Protein AF-A0A7L4THY5-F1 (afdb_monomer_lite)

Sequence (115 aa):
MIIKCMSTLPGTLHSAHDGTWQVAEHGCQVLAWQADDKPVIWFDAEHADESEAVIRGGIPLCAPWFGHGPNNDQDPQHGLARRTDFEVTVADPFRVVGVAETASIGIRHEVVMTN

Secondary structure (DSSP, 8-state):
-----GGGSSSEEEEETTEEEEE-SBTT-EEEEEETTEE-S-B-GGG---SSS---BSB---BS-STTTTTT--SSTTBSGGGSB-EEEEETTTEEEEEEE-SS-EEEEEEE---

Radius of gyration: 14.42 Å; chains: 1; bounding box: 32×30×41 Å

pLDDT: mean 84.81, std 13.02, range [40.53, 97.88]

Structure (mmCIF, N/CA/C/O backbone):
data_AF-A0A7L4THY5-F1
#
_entry.id   AF-A0A7L4THY5-F1
#
loop_
_atom_site.group_PDB
_atom_site.id
_atom_site.type_symbol
_atom_site.label_atom_id
_atom_site.label_alt_id
_atom_site.label_comp_id
_atom_site.label_asym_id
_atom_site.label_entity_id
_atom_site.label_seq_id
_atom_site.pdbx_PDB_ins_code
_atom_site.Cartn_x
_atom_site.Cartn_y
_atom_site.Cartn_z
_at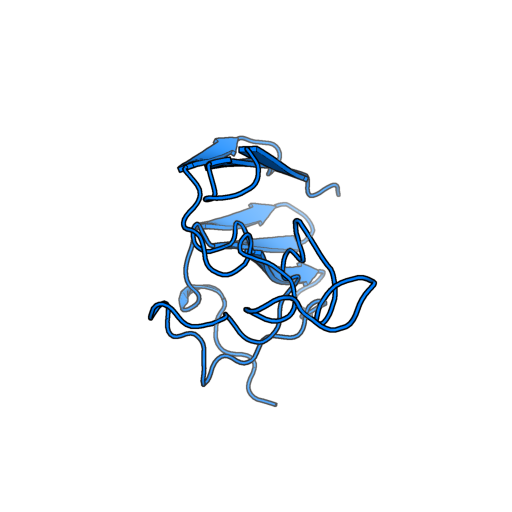om_site.occupancy
_atom_site.B_iso_or_equiv
_atom_site.auth_seq_id
_atom_site.auth_comp_id
_atom_site.auth_asym_id
_atom_site.auth_atom_id
_atom_site.pdbx_PDB_model_num
ATOM 1 N N . MET A 1 1 ? -12.232 -20.114 4.115 1.00 40.53 1 MET A N 1
ATOM 2 C CA . MET A 1 1 ? -11.940 -18.669 4.160 1.00 40.53 1 MET A CA 1
ATOM 3 C C . MET A 1 1 ? -11.629 -18.329 5.604 1.00 40.53 1 MET A C 1
ATOM 5 O O . MET A 1 1 ? -12.547 -18.237 6.406 1.00 40.53 1 MET A O 1
ATOM 9 N N . ILE A 1 2 ? -10.346 -18.314 5.963 1.00 44.50 2 ILE A N 1
ATOM 10 C CA . ILE A 1 2 ? -9.901 -18.051 7.334 1.00 44.50 2 ILE A CA 1
ATOM 11 C C . ILE A 1 2 ? -9.670 -16.544 7.432 1.00 44.50 2 ILE A C 1
ATOM 13 O O . ILE A 1 2 ? -8.746 -16.018 6.824 1.00 44.50 2 ILE A O 1
ATOM 17 N N . ILE A 1 3 ? -10.544 -15.843 8.152 1.00 51.66 3 ILE A N 1
ATOM 18 C CA . ILE A 1 3 ? -10.314 -14.447 8.533 1.00 51.66 3 ILE A CA 1
ATOM 19 C C . ILE A 1 3 ? -9.373 -14.509 9.733 1.00 51.66 3 ILE A C 1
ATOM 21 O O . ILE A 1 3 ? -9.776 -14.930 10.817 1.00 51.66 3 ILE A O 1
ATOM 25 N N . LYS A 1 4 ? -8.095 -14.188 9.534 1.00 56.53 4 LYS A N 1
ATOM 26 C CA . LYS A 1 4 ? -7.149 -14.082 10.650 1.00 56.53 4 LYS A CA 1
ATOM 27 C C . LYS A 1 4 ? -7.439 -12.796 11.419 1.00 56.53 4 LYS A C 1
ATOM 29 O O . LYS A 1 4 ? -7.959 -11.832 10.862 1.00 56.53 4 LYS A O 1
ATOM 34 N N . CYS A 1 5 ? -7.118 -12.800 12.707 1.00 61.53 5 CYS A N 1
ATOM 35 C CA . CYS A 1 5 ? -7.281 -11.633 13.565 1.00 61.53 5 CYS A CA 1
ATOM 36 C C . CYS A 1 5 ? -6.538 -10.428 12.963 1.00 61.53 5 CYS A C 1
ATOM 38 O O . CYS A 1 5 ? -5.349 -10.551 12.659 1.00 61.53 5 CYS A O 1
ATOM 40 N N . MET A 1 6 ? -7.213 -9.280 12.816 1.00 68.31 6 MET A N 1
ATOM 41 C CA . MET A 1 6 ? -6.618 -8.058 12.245 1.00 68.31 6 MET A CA 1
ATOM 42 C C . MET A 1 6 ? -5.325 -7.662 12.974 1.00 68.31 6 MET A C 1
ATOM 44 O O . MET A 1 6 ? -4.358 -7.262 12.347 1.00 68.31 6 MET A O 1
ATOM 48 N N . SER A 1 7 ? -5.219 -7.937 14.279 1.00 65.31 7 SER A N 1
ATOM 49 C CA . SER A 1 7 ? -3.994 -7.699 15.061 1.00 65.31 7 SER A CA 1
ATOM 50 C C . SER A 1 7 ? -2.734 -8.429 14.561 1.00 65.31 7 SER A C 1
ATOM 52 O O . SER A 1 7 ? -1.668 -8.244 15.135 1.00 65.31 7 SER A O 1
ATOM 54 N N . THR A 1 8 ? -2.853 -9.326 13.580 1.00 70.25 8 THR A N 1
ATOM 55 C CA . THR A 1 8 ? -1.742 -10.111 13.019 1.00 70.25 8 THR A CA 1
ATOM 56 C C . THR A 1 8 ? -1.383 -9.732 11.583 1.00 70.25 8 THR A C 1
ATOM 58 O O . THR A 1 8 ? -0.491 -10.356 11.010 1.00 70.25 8 THR A O 1
ATOM 61 N N . LEU A 1 9 ? -2.088 -8.763 10.992 1.00 72.88 9 LEU A N 1
ATOM 62 C CA . LEU A 1 9 ? -1.720 -8.181 9.704 1.00 72.88 9 LEU A CA 1
ATOM 63 C C . LEU A 1 9 ? -0.667 -7.084 9.914 1.00 72.88 9 LEU A C 1
ATOM 65 O O . LEU A 1 9 ? -0.603 -6.516 11.009 1.00 72.88 9 LEU A O 1
ATOM 69 N N . PRO A 1 10 ? 0.138 -6.773 8.889 1.00 77.56 10 PRO A N 1
ATOM 70 C CA . PRO A 1 10 ? 1.109 -5.699 8.987 1.00 77.56 10 PRO A CA 1
ATOM 71 C C . PRO A 1 10 ? 0.477 -4.302 8.987 1.00 77.56 10 PRO A C 1
ATOM 73 O O . PRO A 1 10 ? -0.666 -4.102 8.567 1.00 77.56 10 PRO A O 1
ATOM 76 N N . GLY A 1 11 ? 1.241 -3.327 9.477 1.00 77.94 11 GLY A N 1
ATOM 77 C CA . GLY A 1 11 ? 0.799 -1.944 9.645 1.00 77.94 11 GLY A CA 1
ATOM 78 C C . GLY A 1 11 ? -0.077 -1.693 10.872 1.00 77.94 11 GLY A C 1
ATOM 79 O O . GLY A 1 11 ? -0.371 -2.587 11.670 1.00 77.94 11 GLY A O 1
ATOM 80 N N . THR A 1 12 ? -0.508 -0.443 11.029 1.00 82.06 12 THR A N 1
ATOM 81 C CA . THR A 1 12 ? -1.175 0.012 12.254 1.00 82.06 12 THR A CA 1
ATOM 82 C C . THR A 1 12 ? -2.672 -0.279 12.223 1.00 82.06 12 THR A C 1
ATOM 84 O O . THR A 1 12 ? -3.389 0.133 11.309 1.00 82.06 12 THR A O 1
ATOM 87 N N . LEU A 1 13 ? -3.149 -0.977 13.256 1.00 82.00 13 LEU A N 1
ATOM 88 C CA . LEU A 1 13 ? -4.566 -1.231 13.497 1.00 82.00 13 LEU A CA 1
ATOM 89 C C . LEU A 1 13 ? -5.205 -0.034 14.213 1.00 82.00 13 LEU A C 1
ATOM 91 O O . LEU A 1 13 ? -4.753 0.350 15.291 1.00 82.00 13 LEU A O 1
ATOM 95 N N . HIS A 1 14 ? -6.289 0.503 13.657 1.00 79.31 14 HIS A N 1
ATOM 96 C CA . HIS A 1 14 ? -7.079 1.571 14.273 1.00 79.31 14 HIS A CA 1
ATOM 97 C C . HIS A 1 14 ? -8.544 1.159 14.419 1.00 79.31 14 HIS A C 1
ATOM 99 O O . HIS A 1 14 ? -9.127 0.581 13.503 1.00 79.31 14 HIS A O 1
ATOM 105 N N . SER A 1 15 ? -9.152 1.506 15.555 1.00 78.25 15 SER A N 1
ATOM 106 C CA . SER A 1 15 ? -10.572 1.263 15.843 1.00 78.25 15 SER A CA 1
ATOM 107 C C . SER A 1 15 ? -11.296 2.579 16.119 1.00 78.25 15 SER A C 1
ATOM 109 O O . SER A 1 15 ? -10.825 3.384 16.921 1.00 78.25 15 SER A O 1
ATOM 111 N N . ALA A 1 16 ? -12.453 2.774 15.488 1.00 67.88 16 ALA A N 1
ATOM 112 C CA . ALA A 1 16 ? -13.376 3.886 15.712 1.00 67.88 16 ALA A CA 1
ATOM 113 C C . ALA A 1 16 ? -14.818 3.359 15.856 1.00 67.88 16 ALA A C 1
ATOM 115 O O . ALA A 1 16 ? -15.067 2.176 15.646 1.00 67.88 16 ALA A O 1
ATOM 116 N N . HIS A 1 17 ? -15.747 4.231 16.267 1.00 65.00 17 HIS A N 1
ATOM 117 C CA . HIS A 1 17 ? -17.114 3.922 16.733 1.00 65.00 17 HIS A CA 1
ATOM 118 C C . HIS A 1 17 ? -17.891 2.836 15.959 1.00 65.00 17 HIS A C 1
ATOM 120 O O . HIS A 1 17 ? -18.696 2.134 16.566 1.00 65.00 17 HIS A O 1
ATOM 126 N N . ASP A 1 18 ? -17.678 2.732 14.653 1.00 70.12 18 ASP A N 1
ATOM 127 C CA . ASP A 1 18 ? -18.413 1.903 13.699 1.00 70.12 18 ASP A CA 1
ATOM 128 C C . ASP A 1 18 ? -17.519 0.946 12.891 1.00 70.12 18 ASP A C 1
ATOM 130 O O . ASP A 1 18 ? -18.018 0.189 12.054 1.00 70.12 18 ASP A O 1
ATOM 134 N N . GLY A 1 19 ? -16.206 0.923 13.148 1.00 79.38 19 GLY A N 1
ATOM 135 C CA . GLY A 1 19 ? -15.331 -0.010 12.456 1.00 79.38 19 GLY A CA 1
ATOM 136 C C . GLY A 1 19 ? -13.869 -0.045 12.880 1.00 79.38 19 GLY A C 1
ATOM 137 O O . GLY A 1 19 ? -13.339 0.843 13.552 1.00 79.38 19 GLY A O 1
ATOM 138 N N . THR A 1 20 ? -13.201 -1.105 12.436 1.00 87.38 20 THR A N 1
ATOM 139 C CA . THR A 1 20 ? -11.763 -1.322 12.599 1.00 87.38 20 THR A CA 1
ATOM 140 C C . THR A 1 20 ? -11.104 -1.360 11.228 1.00 87.38 20 THR A C 1
ATOM 142 O O . THR A 1 20 ? -11.625 -1.968 10.291 1.00 87.38 20 THR A O 1
ATOM 145 N N . TRP A 1 21 ? -9.943 -0.725 11.114 1.00 88.81 21 TRP A N 1
ATOM 146 C CA . TRP A 1 21 ? -9.235 -0.496 9.860 1.00 88.81 21 TRP A CA 1
ATOM 147 C C . TRP A 1 21 ? -7.750 -0.780 10.029 1.00 88.81 21 TRP A C 1
ATOM 149 O O . TRP A 1 21 ? -7.191 -0.570 11.106 1.00 88.81 21 TRP A O 1
ATOM 159 N N . GLN A 1 22 ? -7.098 -1.216 8.955 1.00 89.56 22 GLN A N 1
ATOM 160 C CA . GLN A 1 22 ? -5.654 -1.420 8.960 1.00 89.56 22 GLN A CA 1
ATOM 161 C C . GLN A 1 22 ? -5.038 -1.120 7.602 1.00 89.56 22 GLN A C 1
ATOM 163 O O . GLN A 1 22 ? -5.570 -1.527 6.564 1.00 89.56 22 GLN A O 1
ATOM 168 N N . VAL A 1 23 ? -3.910 -0.414 7.628 1.00 91.62 23 VAL A N 1
ATOM 169 C CA . VAL A 1 23 ? -3.143 -0.013 6.445 1.00 91.62 23 VAL A CA 1
ATOM 170 C C . VAL A 1 23 ? -1.676 -0.355 6.684 1.00 91.62 23 VAL A C 1
ATOM 172 O O . VAL A 1 23 ? -1.129 0.023 7.719 1.00 91.62 23 VAL A O 1
ATOM 175 N N . ALA A 1 24 ? -1.055 -1.061 5.740 1.00 90.94 24 ALA A N 1
ATOM 176 C CA . ALA A 1 24 ? 0.373 -1.366 5.764 1.00 90.94 24 ALA A CA 1
ATOM 177 C C . ALA A 1 24 ? 1.209 -0.201 5.231 1.00 90.94 24 ALA A C 1
ATOM 179 O O . ALA A 1 24 ? 0.783 0.499 4.315 1.00 90.94 24 ALA A O 1
ATOM 180 N N . GLU A 1 25 ? 2.420 -0.042 5.763 1.00 92.19 25 GLU A N 1
ATOM 181 C CA . GLU A 1 25 ? 3.450 0.843 5.198 1.00 92.19 25 GLU A CA 1
ATOM 182 C C . GLU A 1 25 ? 3.838 0.380 3.789 1.00 92.19 25 GLU A C 1
ATOM 184 O O . GLU A 1 25 ? 3.896 1.182 2.853 1.00 92.19 25 GLU A O 1
ATOM 189 N N . HIS A 1 26 ? 3.991 -0.935 3.612 1.00 91.94 26 HIS A N 1
ATOM 190 C CA . HIS A 1 26 ? 4.225 -1.540 2.311 1.00 91.94 26 HIS A CA 1
ATOM 191 C C . HIS A 1 26 ? 3.035 -1.314 1.370 1.00 91.94 26 HIS A C 1
ATOM 193 O O . HIS A 1 26 ? 1.892 -1.701 1.639 1.00 91.94 26 HIS A O 1
ATOM 199 N N . GLY A 1 27 ? 3.300 -0.639 0.256 1.00 92.88 27 GLY A N 1
ATOM 200 C CA . GLY A 1 27 ? 2.311 -0.258 -0.742 1.00 92.88 27 GLY A CA 1
ATOM 201 C C . GLY A 1 27 ? 1.280 0.771 -0.277 1.00 92.88 27 GLY A C 1
ATOM 202 O O . GLY A 1 27 ? 0.348 1.043 -1.036 1.00 92.88 27 GLY A O 1
ATOM 203 N N . CYS A 1 28 ? 1.399 1.306 0.948 1.00 94.50 28 CYS A N 1
ATOM 20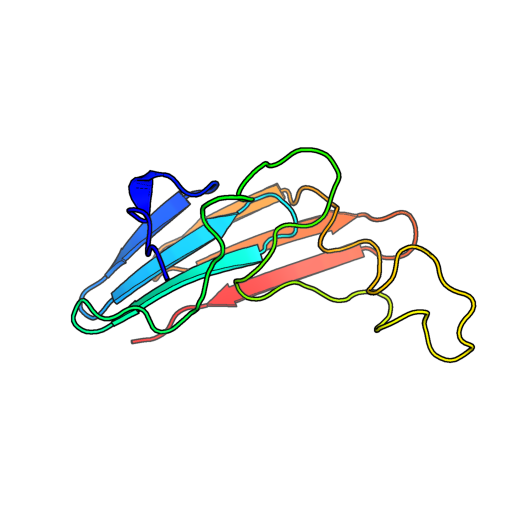4 C CA . CYS A 1 28 ? 0.337 2.056 1.623 1.00 94.50 28 CYS A CA 1
ATOM 205 C C . CYS A 1 28 ? -1.028 1.335 1.511 1.00 94.50 28 CYS A C 1
ATOM 207 O O . CYS A 1 28 ? -2.061 1.962 1.241 1.00 94.50 28 CYS A O 1
ATOM 209 N N . GLN A 1 29 ? -1.019 -0.001 1.613 1.00 93.12 29 GLN A N 1
ATOM 210 C CA . GLN A 1 29 ? -2.132 -0.857 1.206 1.00 93.12 29 GLN A CA 1
ATOM 211 C C . GLN A 1 29 ? -3.158 -1.003 2.332 1.00 93.12 29 GLN A C 1
ATOM 213 O O . GLN A 1 29 ? -2.821 -1.423 3.438 1.00 93.12 29 GLN A O 1
ATOM 218 N N . VAL A 1 30 ? -4.434 -0.720 2.048 1.00 92.69 30 VAL A N 1
ATOM 219 C CA . VAL A 1 30 ? -5.527 -1.023 2.988 1.00 92.69 30 VAL A CA 1
ATOM 220 C C . VAL A 1 30 ? -5.687 -2.536 3.051 1.00 92.69 30 VAL A C 1
ATOM 222 O O . VAL A 1 30 ? -6.002 -3.162 2.039 1.00 92.69 30 VAL A O 1
ATOM 225 N N . LEU A 1 31 ? -5.467 -3.130 4.218 1.00 89.69 31 LEU A N 1
ATOM 226 C CA . LEU A 1 31 ? -5.492 -4.583 4.383 1.00 89.69 31 LEU A CA 1
ATOM 227 C C . LEU A 1 31 ? -6.836 -5.085 4.875 1.00 89.69 31 LEU A C 1
ATOM 229 O O . LEU A 1 31 ? -7.282 -6.157 4.472 1.00 89.69 31 LEU A O 1
ATOM 233 N N . ALA A 1 32 ? -7.480 -4.314 5.745 1.00 88.12 32 ALA A N 1
ATOM 234 C CA . ALA A 1 32 ? -8.696 -4.750 6.391 1.00 88.12 32 ALA A CA 1
ATOM 235 C C . ALA A 1 32 ? -9.608 -3.572 6.735 1.00 88.12 32 ALA A C 1
ATOM 237 O O . ALA A 1 32 ? -9.161 -2.479 7.087 1.00 88.12 32 ALA A O 1
ATOM 238 N N . TRP A 1 33 ? -10.903 -3.853 6.643 1.00 88.94 33 TRP A N 1
ATOM 239 C CA . TRP A 1 33 ? -11.986 -3.039 7.164 1.00 88.94 33 TRP A CA 1
ATOM 240 C C . TRP A 1 33 ? -13.042 -3.981 7.730 1.00 88.94 33 TRP A C 1
ATOM 242 O O . TRP A 1 33 ? -13.486 -4.906 7.040 1.00 88.94 33 TRP A O 1
ATOM 252 N N . GLN A 1 34 ? -13.427 -3.737 8.973 1.00 86.94 34 GLN A N 1
ATOM 253 C CA . GLN A 1 34 ? -14.517 -4.403 9.662 1.00 86.94 34 GLN A CA 1
ATOM 254 C C . GLN A 1 34 ? -15.545 -3.354 10.090 1.00 86.94 34 GLN A C 1
ATOM 256 O O . GLN A 1 34 ? -15.162 -2.357 10.693 1.00 86.94 34 GLN A O 1
ATOM 261 N N . ALA A 1 35 ? -16.822 -3.586 9.788 1.00 85.81 35 ALA A N 1
ATOM 262 C CA . ALA A 1 35 ? -17.950 -2.764 10.231 1.00 85.81 35 ALA A CA 1
ATOM 263 C C . ALA A 1 35 ? -18.974 -3.666 10.925 1.00 85.81 35 ALA A C 1
ATOM 265 O O . ALA A 1 35 ? -19.257 -4.756 10.421 1.00 85.81 35 ALA A O 1
ATOM 266 N N . ASP A 1 36 ? -19.499 -3.252 12.080 1.00 85.75 36 ASP A N 1
ATOM 267 C CA . ASP A 1 36 ? -20.396 -4.072 12.918 1.00 85.75 36 ASP A CA 1
ATOM 268 C C . ASP A 1 36 ? -19.874 -5.505 13.134 1.00 85.75 36 ASP A C 1
ATOM 270 O O . ASP A 1 36 ? -20.575 -6.500 12.916 1.00 85.75 36 ASP A O 1
ATOM 274 N N . ASP A 1 37 ? -18.589 -5.608 13.471 1.00 79.38 37 ASP A N 1
ATOM 275 C CA . ASP A 1 37 ? -17.849 -6.858 13.630 1.00 79.38 37 ASP A CA 1
ATOM 276 C C . ASP A 1 37 ? -17.822 -7.785 12.393 1.00 79.38 37 ASP A C 1
ATOM 278 O O . ASP A 1 37 ? -17.392 -8.937 12.491 1.00 79.38 37 ASP A O 1
ATOM 282 N N . LYS A 1 38 ? -18.196 -7.303 11.203 1.00 83.94 38 LYS A N 1
ATOM 283 C CA . LYS A 1 38 ? -18.169 -8.080 9.956 1.00 83.94 38 LYS A CA 1
ATOM 284 C C . LYS A 1 38 ? -17.070 -7.590 9.017 1.00 83.94 38 LYS A C 1
ATOM 286 O O . LYS A 1 38 ? -16.986 -6.389 8.759 1.00 83.94 38 LYS A O 1
ATOM 291 N N . PRO A 1 39 ? -16.238 -8.493 8.469 1.00 86.06 39 PRO A N 1
ATOM 292 C CA . PRO A 1 39 ? -15.214 -8.102 7.512 1.00 86.06 39 PRO A CA 1
ATOM 293 C C . PRO A 1 39 ? -15.872 -7.634 6.214 1.00 86.06 39 PRO A C 1
ATOM 295 O O . PRO A 1 39 ? -16.670 -8.358 5.615 1.00 86.06 39 PRO A O 1
ATOM 298 N N . VAL A 1 40 ? -15.515 -6.431 5.775 1.00 89.06 40 VAL A N 1
ATOM 299 C CA . VAL A 1 40 ? -15.962 -5.871 4.495 1.00 89.06 40 VAL A CA 1
ATOM 300 C C . VAL A 1 40 ? -14.928 -6.129 3.406 1.00 89.06 40 VAL A C 1
ATOM 302 O O . VAL A 1 40 ? -15.271 -6.488 2.281 1.00 89.06 40 VAL A O 1
ATOM 305 N N . ILE A 1 41 ? -13.649 -5.987 3.749 1.00 87.31 41 ILE A N 1
ATOM 306 C CA . ILE A 1 41 ? -12.536 -6.248 2.839 1.00 87.31 41 ILE A CA 1
ATOM 307 C C . ILE A 1 41 ? -12.031 -7.672 3.061 1.00 87.31 41 ILE A C 1
ATOM 309 O O . ILE A 1 41 ? -11.767 -8.088 4.190 1.00 87.31 41 ILE A O 1
ATOM 313 N N . TRP A 1 42 ? -11.885 -8.421 1.966 1.00 81.00 42 TRP A N 1
ATOM 314 C CA . TRP A 1 42 ? -11.243 -9.729 1.994 1.00 81.00 42 TRP A CA 1
ATOM 315 C C . TRP A 1 42 ? -9.719 -9.593 1.997 1.00 81.00 42 TRP A C 1
ATOM 317 O O . TRP A 1 42 ? -9.151 -8.796 1.247 1.00 81.00 42 TRP A O 1
ATOM 327 N N . PHE A 1 43 ? -9.065 -10.438 2.786 1.00 74.56 43 PHE A N 1
ATOM 328 C CA . PHE A 1 43 ? -7.617 -10.528 2.862 1.00 74.56 43 PHE A CA 1
ATOM 329 C C . PHE A 1 43 ? -7.168 -11.988 2.953 1.00 74.56 43 PHE A C 1
ATOM 331 O O . PHE A 1 43 ? -7.804 -12.785 3.652 1.00 74.56 43 PHE A O 1
ATOM 338 N N . ASP A 1 44 ? -6.070 -12.330 2.274 1.00 72.06 44 ASP A N 1
ATOM 339 C CA . ASP A 1 44 ? -5.446 -13.645 2.397 1.00 72.06 44 ASP A CA 1
ATOM 340 C C . ASP A 1 44 ? -4.393 -13.644 3.501 1.00 72.06 44 ASP A C 1
ATOM 342 O O . ASP A 1 44 ? -3.221 -13.326 3.299 1.00 72.06 44 ASP A O 1
ATOM 346 N N . ALA A 1 45 ? -4.818 -14.022 4.698 1.00 66.56 45 ALA A N 1
ATOM 347 C CA . ALA A 1 45 ? -3.948 -13.995 5.857 1.00 66.56 45 ALA A CA 1
ATOM 348 C C . ALA A 1 45 ? -2.866 -15.086 5.883 1.00 66.56 45 ALA A C 1
ATOM 350 O O . ALA A 1 45 ? -1.983 -15.038 6.745 1.00 66.56 45 ALA A O 1
ATOM 351 N N . GLU A 1 46 ? -2.936 -16.066 4.977 1.00 68.00 46 GLU A N 1
ATOM 352 C CA . GLU A 1 46 ? -1.908 -17.099 4.820 1.00 68.00 46 GLU A CA 1
ATOM 353 C C . GLU A 1 46 ? -0.697 -16.581 4.030 1.00 68.00 46 GLU A C 1
ATOM 355 O O . GLU A 1 46 ? 0.400 -17.105 4.194 1.00 68.00 46 GLU A O 1
ATOM 360 N N . HIS A 1 47 ? -0.870 -15.505 3.254 1.00 66.06 47 HIS A N 1
ATOM 361 C CA . HIS A 1 47 ? 0.169 -14.895 2.416 1.00 66.06 47 HIS A CA 1
ATOM 362 C C . HIS A 1 47 ? 0.414 -13.424 2.779 1.00 66.06 47 HIS A C 1
ATOM 364 O O . HIS A 1 47 ? 0.687 -12.596 1.912 1.00 66.06 47 HIS A O 1
ATOM 370 N N . ALA A 1 48 ? 0.309 -13.100 4.069 1.00 62.56 48 ALA A N 1
ATOM 371 C CA . ALA A 1 48 ? 0.519 -11.754 4.600 1.00 62.56 48 ALA A CA 1
ATOM 372 C C . ALA A 1 48 ? 1.999 -11.310 4.627 1.00 62.56 48 ALA A C 1
ATOM 374 O O . ALA A 1 48 ? 2.286 -10.257 5.188 1.00 62.56 48 ALA A O 1
ATOM 375 N N . ASP A 1 49 ? 2.923 -12.117 4.091 1.00 61.91 49 ASP A N 1
ATOM 376 C CA . ASP A 1 49 ? 4.361 -11.852 4.155 1.00 61.91 49 ASP A CA 1
ATOM 377 C C . ASP A 1 49 ? 4.733 -10.553 3.430 1.00 61.91 49 ASP A C 1
ATOM 379 O O . ASP A 1 49 ? 4.442 -10.369 2.248 1.00 61.91 49 ASP A O 1
ATOM 383 N N . GLU A 1 50 ? 5.452 -9.695 4.153 1.00 59.12 50 GLU A N 1
ATOM 384 C CA . GLU A 1 50 ? 5.993 -8.401 3.715 1.00 59.12 50 GLU A CA 1
ATOM 385 C C . GLU A 1 50 ? 7.268 -8.526 2.861 1.00 59.12 50 GLU A C 1
ATOM 387 O O . GLU A 1 50 ? 7.919 -7.527 2.565 1.00 59.12 50 GLU A O 1
ATOM 392 N N . SER A 1 51 ? 7.681 -9.741 2.476 1.00 51.94 51 SER A N 1
ATOM 393 C CA . SER A 1 51 ? 8.821 -9.888 1.556 1.00 51.94 51 SER A CA 1
ATOM 394 C C . SER A 1 51 ? 8.519 -9.132 0.257 1.00 51.94 51 SER A C 1
ATOM 396 O O . SER A 1 51 ? 7.348 -9.088 -0.107 1.00 51.94 51 SER A O 1
ATOM 398 N N . GLU A 1 52 ? 9.539 -8.614 -0.449 1.00 57.12 52 GLU A N 1
ATOM 399 C CA . GLU A 1 52 ? 9.505 -7.705 -1.633 1.00 57.12 52 GLU A CA 1
ATOM 400 C C . GLU A 1 52 ? 8.515 -8.027 -2.793 1.00 57.12 52 GLU A C 1
ATOM 402 O O . GLU A 1 52 ? 8.478 -7.373 -3.840 1.00 57.12 52 GLU A O 1
ATOM 407 N N . ALA A 1 53 ? 7.731 -9.086 -2.651 1.00 74.12 53 ALA A N 1
ATOM 408 C CA . ALA A 1 53 ? 6.533 -9.409 -3.391 1.00 74.12 53 ALA A CA 1
ATOM 409 C C . ALA A 1 53 ? 5.340 -8.474 -3.080 1.00 74.12 53 ALA A C 1
ATOM 411 O O . ALA A 1 53 ? 5.454 -7.378 -2.554 1.00 74.12 53 ALA A O 1
ATOM 412 N N . VAL A 1 54 ? 4.161 -8.891 -3.538 1.00 83.25 54 VAL A N 1
ATOM 413 C CA . VAL A 1 54 ? 2.915 -8.124 -3.487 1.00 83.25 54 VAL A CA 1
ATOM 414 C C . VAL A 1 54 ? 2.019 -8.705 -2.402 1.00 83.25 54 VAL A C 1
ATOM 416 O O . VAL A 1 54 ? 1.736 -9.905 -2.441 1.00 83.25 54 VAL A O 1
ATOM 419 N N . ILE A 1 55 ? 1.479 -7.854 -1.529 1.00 86.25 55 ILE A N 1
ATOM 420 C CA . ILE A 1 55 ? 0.462 -8.253 -0.551 1.00 86.25 55 ILE A CA 1
ATOM 421 C C . ILE A 1 55 ? -0.832 -8.672 -1.273 1.00 86.25 55 ILE A C 1
ATOM 423 O O . ILE A 1 55 ? -1.388 -7.922 -2.084 1.00 86.25 55 ILE A O 1
ATOM 427 N N . ARG A 1 56 ? -1.343 -9.876 -0.975 1.00 84.75 56 ARG A N 1
ATOM 428 C CA . ARG A 1 56 ? -2.553 -10.433 -1.607 1.00 84.75 56 ARG A CA 1
ATOM 429 C C . ARG A 1 56 ? -3.819 -10.157 -0.792 1.00 84.75 56 ARG A C 1
ATOM 431 O O . ARG A 1 56 ? -3.923 -10.526 0.371 1.00 84.75 56 ARG A O 1
ATOM 438 N N . GLY A 1 57 ? -4.822 -9.577 -1.451 1.00 85.81 57 GLY A N 1
ATOM 439 C CA . GLY A 1 57 ? -6.059 -9.114 -0.813 1.00 85.81 57 GLY A CA 1
ATOM 440 C C . GLY A 1 57 ? -5.992 -7.627 -0.475 1.00 85.81 57 GLY A C 1
ATOM 441 O O . GLY A 1 57 ? -5.082 -6.934 -0.925 1.00 85.81 57 GLY A O 1
ATOM 442 N N . GLY A 1 58 ? -6.956 -7.113 0.282 1.00 90.69 58 GLY A N 1
ATOM 443 C CA . GLY A 1 58 ? -6.997 -5.683 0.579 1.00 90.69 58 GLY A CA 1
ATOM 444 C C . GLY A 1 58 ? -7.293 -4.812 -0.651 1.00 90.69 58 GLY A C 1
ATOM 445 O O . GLY A 1 58 ? -7.956 -5.245 -1.597 1.00 90.69 58 GLY A O 1
ATOM 446 N N . ILE A 1 59 ? -6.783 -3.578 -0.639 1.00 94.00 59 ILE A N 1
ATOM 447 C CA . ILE A 1 59 ? -6.921 -2.589 -1.719 1.00 94.00 59 ILE A CA 1
ATOM 448 C C . ILE A 1 59 ? -5.523 -2.176 -2.220 1.00 94.00 59 ILE A C 1
ATOM 450 O O . ILE A 1 59 ? -4.955 -1.208 -1.710 1.00 94.00 59 ILE A O 1
ATOM 454 N N . PRO A 1 60 ? -4.934 -2.902 -3.189 1.00 93.88 60 PRO A N 1
ATOM 455 C CA . PRO A 1 60 ? -3.592 -2.616 -3.698 1.00 93.88 60 PRO A CA 1
ATOM 456 C C . PRO A 1 60 ? -3.545 -1.374 -4.600 1.00 93.88 60 PRO A C 1
ATOM 458 O O . PRO A 1 60 ? -4.397 -1.197 -5.476 1.00 93.88 60 PRO A O 1
ATOM 461 N N . LEU A 1 61 ? -2.485 -0.564 -4.475 1.00 94.88 61 LEU A N 1
ATOM 462 C CA . LEU A 1 61 ? -2.230 0.561 -5.382 1.00 94.88 61 LEU A CA 1
ATOM 463 C C . LEU A 1 61 ? -1.589 0.108 -6.697 1.00 94.88 61 LEU A C 1
ATOM 465 O O . LEU A 1 61 ? -0.471 -0.405 -6.725 1.00 94.88 61 LEU A O 1
ATOM 469 N N . CYS A 1 62 ? -2.278 0.368 -7.808 1.00 95.88 62 CYS A N 1
ATOM 470 C CA . CYS A 1 62 ? -1.767 0.125 -9.156 1.00 95.88 62 CYS A CA 1
ATOM 471 C C . CYS A 1 62 ? -1.266 1.437 -9.778 1.00 95.88 62 CYS A C 1
ATOM 473 O O . CYS A 1 62 ? -2.064 2.193 -10.331 1.00 95.88 62 CYS A O 1
ATOM 475 N N . ALA A 1 63 ? 0.032 1.724 -9.674 1.00 95.81 63 ALA A N 1
ATOM 476 C CA . ALA A 1 63 ? 0.630 2.947 -10.213 1.00 95.81 63 ALA A CA 1
ATOM 477 C C . ALA A 1 63 ? 2.139 2.765 -10.484 1.00 95.81 63 ALA A C 1
ATOM 479 O O . ALA A 1 63 ? 2.800 2.052 -9.723 1.00 95.81 63 ALA A O 1
ATOM 480 N N . PRO A 1 64 ? 2.714 3.382 -11.540 1.00 95.69 64 PRO A N 1
ATOM 481 C CA . PRO A 1 64 ? 2.074 4.314 -12.482 1.00 95.69 64 PRO A CA 1
ATOM 482 C C . PRO A 1 64 ? 1.145 3.669 -13.516 1.00 95.69 64 PRO A C 1
ATOM 484 O O . PRO A 1 64 ? 0.488 4.383 -14.269 1.00 95.69 64 PRO A O 1
ATOM 487 N N . TRP A 1 65 ? 1.105 2.341 -13.598 1.00 96.62 65 TRP A N 1
ATOM 488 C CA . TRP A 1 65 ? 0.350 1.642 -14.631 1.00 96.62 65 TRP A CA 1
ATOM 489 C C . TRP A 1 65 ? -0.504 0.509 -14.064 1.00 96.62 65 TRP A C 1
ATOM 491 O O . TRP A 1 65 ? -0.239 -0.042 -12.996 1.00 96.62 65 TRP A O 1
ATOM 501 N N . PHE A 1 66 ? -1.536 0.141 -14.819 1.00 97.19 66 PHE A N 1
ATOM 502 C CA . PHE A 1 66 ? -2.377 -1.024 -14.562 1.00 97.19 66 PHE A CA 1
ATOM 503 C C . PHE A 1 66 ? -1.972 -2.183 -15.480 1.00 97.19 66 PHE A C 1
ATOM 505 O O . PHE A 1 66 ? -1.606 -1.954 -16.633 1.00 97.19 66 PHE A O 1
ATOM 512 N N . GLY A 1 67 ? -2.046 -3.431 -15.000 1.00 96.44 67 GLY A N 1
ATOM 513 C CA . GLY A 1 67 ? -1.643 -4.595 -15.795 1.00 96.44 67 GLY A CA 1
ATOM 514 C C . GLY A 1 67 ? -0.182 -4.479 -16.240 1.00 96.44 67 GLY A C 1
ATOM 515 O O . GLY A 1 67 ? 0.656 -4.032 -15.464 1.00 96.44 67 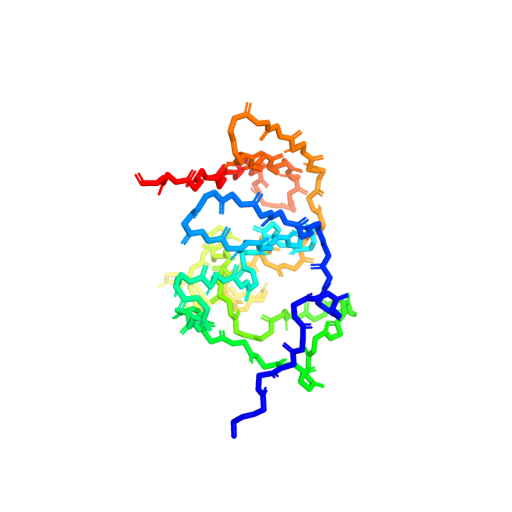GLY A O 1
ATOM 516 N N . HIS A 1 68 ? 0.113 -4.815 -17.492 1.00 97.31 68 HIS A N 1
ATOM 517 C CA . HIS A 1 68 ? 1.425 -4.586 -18.116 1.00 97.31 68 HIS A CA 1
ATOM 518 C C . HIS A 1 68 ? 1.522 -3.212 -18.805 1.00 97.31 68 HIS A C 1
ATOM 520 O O . HIS A 1 68 ? 2.274 -3.029 -19.758 1.00 97.31 68 HIS A O 1
ATOM 526 N N . GLY A 1 69 ? 0.734 -2.233 -18.356 1.00 97.31 69 GLY A N 1
ATOM 527 C CA . GLY A 1 69 ? 0.662 -0.914 -18.974 1.00 97.31 69 GLY A CA 1
ATOM 528 C C . GLY A 1 69 ? -0.081 -0.898 -20.315 1.00 97.31 69 GLY A C 1
ATOM 529 O O . GLY A 1 69 ? -0.539 -1.936 -20.799 1.00 97.31 69 GLY A O 1
ATOM 530 N N . PRO A 1 70 ? -0.241 0.292 -20.919 1.00 96.12 70 PRO A N 1
ATOM 531 C CA . PRO A 1 70 ? -1.080 0.491 -22.105 1.00 96.12 70 PRO A CA 1
ATOM 532 C C . PRO A 1 70 ? -0.579 -0.256 -23.348 1.00 96.12 70 PRO A C 1
ATOM 534 O O . PRO A 1 70 ? -1.383 -0.606 -24.207 1.00 96.12 70 PRO A O 1
ATOM 537 N N . ASN A 1 71 ? 0.727 -0.529 -23.422 1.00 97.50 71 ASN A N 1
ATOM 538 C CA . ASN A 1 71 ? 1.357 -1.239 -24.536 1.00 97.50 71 ASN A CA 1
ATOM 539 C C . ASN A 1 71 ? 1.663 -2.711 -24.214 1.00 97.50 71 ASN A C 1
ATOM 541 O O . ASN A 1 71 ? 2.255 -3.400 -25.041 1.00 97.50 71 ASN A O 1
ATOM 545 N N . ASN A 1 72 ? 1.261 -3.200 -23.034 1.00 97.50 72 ASN A N 1
ATOM 546 C CA . ASN A 1 72 ? 1.554 -4.554 -22.560 1.00 97.50 72 ASN A CA 1
ATOM 547 C C . ASN A 1 72 ? 3.067 -4.878 -22.505 1.00 97.50 72 ASN A C 1
ATOM 549 O O . ASN A 1 72 ? 3.484 -5.991 -22.819 1.00 97.50 72 ASN A O 1
ATOM 553 N N . ASP A 1 73 ? 3.881 -3.893 -22.125 1.00 96.88 73 ASP A N 1
ATOM 554 C CA . ASP A 1 73 ? 5.348 -3.948 -22.096 1.00 96.88 73 ASP A CA 1
ATOM 555 C C . ASP A 1 73 ? 5.958 -3.570 -20.735 1.00 96.88 73 ASP A C 1
ATOM 557 O O . ASP A 1 73 ? 7.178 -3.588 -20.583 1.00 96.88 73 ASP A O 1
ATOM 561 N N . GLN A 1 74 ? 5.129 -3.246 -19.739 1.00 96.25 74 GLN A N 1
ATOM 562 C CA . GLN A 1 74 ? 5.589 -2.865 -18.409 1.00 96.25 74 GLN A CA 1
ATOM 563 C C . GLN A 1 74 ? 5.714 -4.071 -17.479 1.00 96.25 74 GLN A C 1
ATOM 565 O O . GLN A 1 74 ? 4.817 -4.920 -17.383 1.00 96.25 74 GLN A O 1
ATOM 570 N N . ASP A 1 75 ? 6.806 -4.078 -16.725 1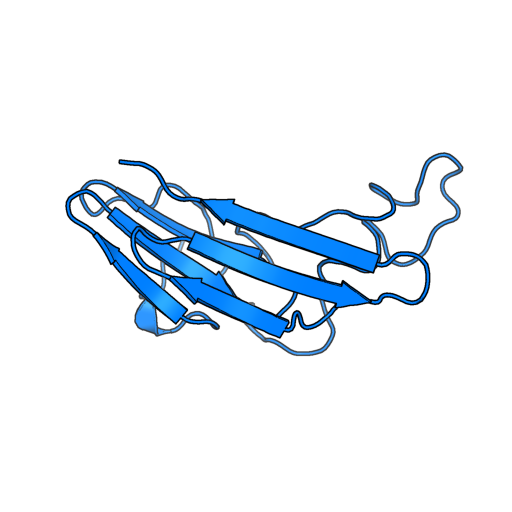.00 92.69 75 ASP A N 1
ATOM 571 C CA . ASP A 1 75 ? 7.085 -5.015 -15.646 1.00 92.69 75 ASP A CA 1
ATOM 572 C C . ASP A 1 75 ? 7.623 -4.219 -14.444 1.00 92.69 75 ASP A C 1
ATOM 574 O O . ASP A 1 75 ? 8.469 -3.341 -14.634 1.00 92.69 75 ASP A O 1
ATOM 578 N N . PRO A 1 76 ? 7.131 -4.446 -13.212 1.00 92.69 76 PRO A N 1
ATOM 579 C CA . PRO A 1 76 ? 6.125 -5.428 -12.796 1.00 92.69 76 PRO A CA 1
ATOM 580 C C . PRO A 1 76 ? 4.693 -5.122 -13.252 1.00 92.69 76 PRO A C 1
ATOM 582 O O . PRO A 1 76 ? 4.322 -3.975 -13.493 1.00 92.69 76 PRO A O 1
ATOM 585 N N . GLN A 1 77 ? 3.833 -6.146 -13.286 1.00 94.69 77 GLN A N 1
ATOM 586 C CA . GLN A 1 77 ? 2.392 -5.940 -13.458 1.00 94.69 77 GLN A CA 1
ATOM 587 C C . GLN A 1 77 ? 1.838 -5.042 -12.331 1.00 94.69 77 GLN A C 1
ATOM 589 O O . GLN A 1 77 ? 2.105 -5.291 -11.151 1.00 94.69 77 GLN A O 1
ATOM 594 N N . HIS A 1 78 ? 0.999 -4.068 -12.692 1.00 96.19 78 HIS A N 1
ATOM 595 C CA . HIS A 1 78 ? 0.363 -3.080 -11.810 1.00 96.19 78 HIS A CA 1
ATOM 596 C C . HIS A 1 78 ? 1.310 -2.054 -11.172 1.00 96.19 78 HIS A C 1
ATOM 598 O O . HIS A 1 78 ? 0.978 -1.460 -10.145 1.00 96.19 78 HIS A O 1
ATOM 604 N N . GLY A 1 79 ? 2.468 -1.812 -11.778 1.00 94.88 79 GLY A N 1
ATOM 605 C CA . GLY A 1 79 ? 3.346 -0.746 -11.329 1.00 94.88 79 GLY A CA 1
ATOM 606 C C . GLY A 1 79 ? 4.130 -1.067 -10.065 1.00 94.88 79 GLY A C 1
ATOM 607 O O . GLY A 1 79 ? 4.129 -2.186 -9.548 1.00 94.88 79 GLY A O 1
ATOM 608 N N . LEU A 1 80 ? 4.839 -0.044 -9.600 1.00 94.44 80 LEU A N 1
ATOM 609 C CA . LEU A 1 80 ? 5.805 -0.122 -8.508 1.00 94.44 80 LEU A CA 1
ATOM 610 C C . LEU A 1 80 ? 5.183 0.210 -7.148 1.00 94.44 80 LEU A C 1
ATOM 612 O O . LEU A 1 80 ? 5.708 -0.224 -6.127 1.00 94.44 80 LEU A O 1
ATOM 616 N N . ALA A 1 81 ? 4.063 0.942 -7.127 1.00 95.25 81 ALA A N 1
ATOM 617 C CA . ALA A 1 81 ? 3.474 1.476 -5.901 1.00 95.25 81 ALA A CA 1
ATOM 618 C C . ALA A 1 81 ? 3.217 0.393 -4.842 1.00 95.25 81 ALA A C 1
ATOM 620 O O . ALA A 1 81 ? 3.800 0.450 -3.770 1.00 95.25 81 ALA A O 1
ATOM 621 N N . ARG A 1 82 ? 2.444 -0.655 -5.158 1.00 93.75 82 ARG A N 1
ATOM 622 C CA . ARG A 1 82 ? 2.138 -1.763 -4.224 1.00 93.75 82 ARG A CA 1
ATOM 623 C C . ARG A 1 82 ? 3.331 -2.628 -3.782 1.00 93.75 82 ARG A C 1
ATOM 625 O O . ARG A 1 82 ? 3.109 -3.617 -3.100 1.00 93.75 82 ARG A O 1
ATOM 632 N N . ARG A 1 83 ? 4.540 -2.337 -4.269 1.00 92.00 83 ARG A N 1
ATOM 633 C CA . ARG A 1 83 ? 5.795 -3.027 -3.926 1.00 92.00 83 ARG A CA 1
ATOM 634 C C . ARG A 1 83 ? 6.790 -2.116 -3.206 1.00 92.00 83 ARG A C 1
ATOM 636 O O . ARG A 1 83 ? 7.928 -2.507 -2.987 1.00 92.00 83 ARG A O 1
ATOM 643 N N . THR A 1 84 ? 6.402 -0.873 -2.945 1.00 92.69 84 THR A N 1
ATOM 644 C CA . THR A 1 84 ? 7.271 0.153 -2.371 1.00 92.69 84 THR A CA 1
ATOM 645 C C . THR A 1 84 ? 6.830 0.416 -0.942 1.00 92.69 84 THR A C 1
ATOM 647 O O . THR A 1 84 ? 5.631 0.536 -0.701 1.00 92.69 84 THR A O 1
ATOM 650 N N . ASP A 1 85 ? 7.771 0.540 -0.013 1.00 92.88 85 ASP A N 1
ATOM 651 C CA . ASP A 1 85 ? 7.467 1.007 1.339 1.00 92.88 85 ASP A CA 1
ATOM 652 C C . ASP A 1 85 ? 7.211 2.514 1.322 1.00 92.88 85 ASP A C 1
ATOM 654 O O . ASP A 1 85 ? 7.989 3.288 0.760 1.00 92.88 85 ASP A O 1
ATOM 658 N N . PHE A 1 86 ? 6.094 2.929 1.916 1.00 94.81 86 PHE A N 1
ATOM 659 C CA . PHE A 1 86 ? 5.737 4.335 2.046 1.00 94.81 86 PHE A CA 1
ATOM 660 C C . PHE A 1 86 ? 6.188 4.854 3.405 1.00 94.81 86 PHE A C 1
ATOM 662 O O . PHE A 1 86 ? 6.020 4.190 4.427 1.00 94.81 86 PHE A O 1
ATOM 669 N N . GLU A 1 87 ? 6.671 6.093 3.436 1.00 95.38 87 GLU A N 1
ATOM 670 C CA . GLU A 1 87 ? 6.710 6.852 4.679 1.00 95.38 87 GLU A CA 1
ATOM 671 C C . GLU A 1 87 ? 5.271 7.244 5.022 1.00 95.38 87 GLU A C 1
ATOM 673 O O . GLU A 1 87 ? 4.632 8.000 4.283 1.00 95.38 87 GLU A O 1
ATOM 678 N N . VAL A 1 88 ? 4.737 6.691 6.112 1.00 94.31 88 VAL A N 1
ATOM 679 C CA . VAL A 1 88 ? 3.346 6.910 6.517 1.00 94.31 88 VAL A CA 1
ATOM 680 C C . VAL A 1 88 ? 3.247 7.842 7.715 1.00 94.31 88 VAL A C 1
ATOM 682 O O . VAL A 1 88 ? 3.991 7.749 8.688 1.00 94.31 88 VAL A O 1
ATOM 685 N N . THR A 1 89 ? 2.251 8.717 7.670 1.00 94.44 89 THR A N 1
ATOM 686 C CA . THR A 1 89 ? 1.783 9.474 8.831 1.00 94.44 89 THR A CA 1
ATOM 687 C C . THR A 1 89 ? 0.345 9.088 9.115 1.00 94.44 89 THR A C 1
ATOM 689 O O . THR A 1 89 ? -0.458 8.948 8.188 1.00 94.44 89 THR A O 1
ATOM 692 N N . VAL A 1 90 ? 0.023 8.911 10.396 1.00 89.50 90 VAL A N 1
ATOM 693 C CA . VAL A 1 90 ? -1.327 8.561 10.836 1.00 89.50 90 VAL A CA 1
ATOM 694 C C . VAL A 1 90 ? -1.854 9.623 11.789 1.00 89.50 90 VAL A C 1
ATOM 696 O O . VAL A 1 90 ? -1.135 10.074 12.680 1.00 89.50 90 VAL A O 1
ATOM 699 N N . ALA A 1 91 ? -3.103 10.034 11.586 1.00 87.81 91 ALA A N 1
ATOM 700 C CA . ALA A 1 91 ? -3.779 11.035 12.401 1.00 87.81 91 ALA A CA 1
ATOM 701 C C . ALA A 1 91 ? -5.240 10.654 12.670 1.00 87.81 91 ALA A C 1
ATOM 703 O O . ALA A 1 91 ? -5.832 9.884 11.913 1.00 87.81 91 ALA A O 1
ATOM 704 N N . ASP A 1 92 ? -5.811 11.240 13.725 1.00 79.62 92 ASP A N 1
ATOM 705 C CA . ASP A 1 92 ? -7.242 11.186 14.031 1.00 79.62 92 ASP A CA 1
ATOM 706 C C . ASP A 1 92 ? -7.987 12.406 13.439 1.00 79.62 92 ASP A C 1
ATOM 708 O O . ASP A 1 92 ? -7.469 13.527 13.519 1.00 79.62 92 ASP A O 1
ATOM 712 N N . PRO A 1 93 ? -9.208 12.244 12.879 1.00 81.12 93 PRO A N 1
ATOM 713 C CA . PRO A 1 93 ? -9.886 10.968 12.607 1.00 81.12 93 PRO A CA 1
ATOM 714 C C . PRO A 1 93 ? -9.102 10.134 11.586 1.00 81.12 93 PRO A C 1
ATOM 716 O O . PRO A 1 93 ? -8.389 10.722 10.774 1.00 81.12 93 PRO A O 1
ATOM 719 N N . PHE A 1 94 ? -9.241 8.800 11.641 1.00 84.75 94 PHE A N 1
ATOM 720 C CA . PHE A 1 94 ? -8.327 7.860 10.982 1.00 84.75 94 PHE A CA 1
ATOM 721 C C . PHE A 1 94 ? -8.018 8.243 9.528 1.00 84.75 94 PHE A C 1
ATOM 723 O O . PHE A 1 94 ? -8.816 8.068 8.599 1.00 84.75 94 PHE A O 1
ATOM 730 N N . ARG A 1 95 ? -6.813 8.786 9.367 1.00 91.00 95 ARG A N 1
ATOM 731 C CA . ARG A 1 95 ? -6.241 9.248 8.113 1.00 91.00 95 ARG A CA 1
ATOM 732 C C . ARG A 1 95 ? -4.817 8.743 8.032 1.00 91.00 95 ARG A C 1
ATOM 734 O O . ARG A 1 95 ? -4.017 9.040 8.915 1.00 91.00 95 ARG A O 1
ATOM 741 N N . VAL A 1 96 ? -4.507 8.037 6.954 1.00 93.12 96 VAL A N 1
ATOM 742 C CA . VAL A 1 96 ? -3.146 7.618 6.622 1.00 93.12 96 VAL A CA 1
ATOM 743 C C . VAL A 1 96 ? -2.710 8.386 5.391 1.00 93.12 96 VAL A C 1
ATOM 745 O O . VAL A 1 96 ? -3.360 8.314 4.350 1.00 93.12 96 VAL A O 1
ATOM 748 N N . VAL A 1 97 ? -1.612 9.124 5.504 1.00 96.25 97 VAL A N 1
ATOM 749 C CA . VAL A 1 97 ? -0.945 9.728 4.351 1.00 96.25 97 VAL A CA 1
ATOM 750 C C . VAL A 1 97 ? 0.381 9.018 4.170 1.00 96.25 97 VAL A C 1
ATOM 752 O O . VAL A 1 97 ? 1.265 9.154 5.012 1.00 96.25 97 VAL A O 1
ATOM 755 N N . GLY A 1 98 ? 0.498 8.270 3.077 1.00 96.44 98 GLY A N 1
ATOM 756 C CA . GLY A 1 98 ? 1.740 7.664 2.627 1.00 96.44 98 GLY A CA 1
ATOM 757 C C . GLY A 1 98 ? 2.404 8.527 1.559 1.00 96.44 98 GLY A C 1
ATOM 758 O O . GLY A 1 98 ? 1.738 8.974 0.621 1.00 96.44 98 GLY A O 1
ATOM 759 N N . VAL A 1 99 ? 3.718 8.708 1.652 1.00 97.88 99 VAL A N 1
ATOM 760 C CA . VAL A 1 99 ? 4.537 9.296 0.586 1.00 97.88 99 VAL A CA 1
ATOM 761 C C . VAL A 1 99 ? 5.637 8.316 0.189 1.00 97.88 99 VAL A C 1
ATOM 763 O O . VAL A 1 99 ? 6.290 7.730 1.047 1.00 97.88 99 VAL A O 1
ATOM 766 N N . ALA A 1 100 ? 5.832 8.128 -1.114 1.00 96.19 100 ALA A N 1
ATOM 767 C CA . ALA A 1 100 ? 6.906 7.310 -1.661 1.00 96.19 100 ALA A CA 1
ATOM 768 C C . ALA A 1 100 ? 7.411 7.886 -2.985 1.00 96.19 100 ALA A C 1
ATOM 770 O O . ALA A 1 100 ? 6.628 8.371 -3.801 1.00 96.19 100 ALA A O 1
ATOM 771 N N . GLU A 1 10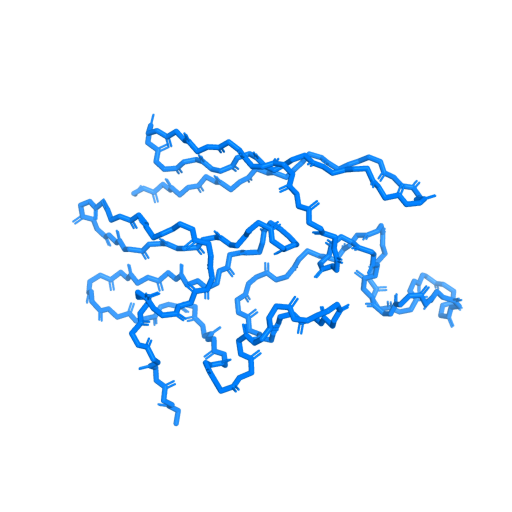1 ? 8.711 7.771 -3.228 1.00 96.06 101 GLU A N 1
ATOM 772 C CA . GLU A 1 101 ? 9.319 8.013 -4.535 1.00 96.06 101 GLU A CA 1
ATOM 773 C C . GLU A 1 101 ? 9.673 6.662 -5.156 1.00 96.06 101 GLU A C 1
ATOM 775 O O . GLU A 1 101 ? 10.404 5.863 -4.573 1.00 96.06 101 GLU A O 1
ATOM 780 N N . THR A 1 102 ? 9.135 6.388 -6.341 1.00 89.69 102 THR A N 1
ATOM 781 C CA . THR A 1 102 ? 9.484 5.198 -7.126 1.00 89.69 102 THR A CA 1
ATOM 782 C C . THR A 1 102 ? 10.494 5.571 -8.208 1.00 89.69 102 THR A C 1
ATOM 784 O O . THR A 1 102 ? 10.740 6.745 -8.474 1.00 89.69 102 THR A O 1
ATOM 787 N N . ALA A 1 103 ? 11.024 4.581 -8.928 1.00 87.44 103 ALA A N 1
ATOM 788 C CA . ALA A 1 103 ? 11.896 4.839 -10.076 1.00 87.44 103 ALA A CA 1
ATOM 789 C C . ALA A 1 103 ? 11.222 5.643 -11.214 1.00 87.44 103 ALA A C 1
ATOM 791 O O . ALA A 1 103 ? 11.913 6.097 -12.125 1.00 87.44 103 ALA A O 1
ATOM 792 N N . SER A 1 104 ? 9.890 5.793 -11.206 1.00 86.00 104 SER A N 1
ATOM 793 C CA . SER A 1 104 ? 9.134 6.420 -12.301 1.00 86.00 104 SER A CA 1
ATOM 794 C C . SER A 1 104 ? 8.298 7.629 -11.881 1.00 86.00 104 SER A C 1
ATOM 796 O O . SER A 1 104 ? 8.093 8.520 -12.701 1.00 86.00 104 SER A O 1
ATOM 798 N N . ILE A 1 105 ? 7.785 7.651 -10.648 1.00 92.31 105 ILE A N 1
ATOM 799 C CA . ILE A 1 105 ? 6.901 8.704 -10.126 1.00 92.31 105 ILE A CA 1
ATOM 800 C C . ILE A 1 105 ? 7.058 8.872 -8.611 1.00 92.31 105 ILE A C 1
ATOM 802 O O . ILE A 1 105 ? 7.247 7.883 -7.897 1.00 92.31 105 ILE A O 1
ATOM 806 N N . GLY A 1 106 ? 6.857 10.101 -8.139 1.00 96.31 106 GLY A N 1
ATOM 807 C CA . GLY A 1 106 ? 6.509 10.384 -6.749 1.00 96.31 106 GLY A CA 1
ATOM 808 C C . GLY A 1 106 ? 5.019 10.157 -6.507 1.00 96.31 106 GLY A C 1
ATOM 809 O O . GLY A 1 106 ? 4.180 10.490 -7.350 1.00 96.31 106 GLY A O 1
ATOM 810 N N . ILE A 1 107 ? 4.679 9.561 -5.368 1.00 96.50 107 ILE A N 1
ATOM 811 C CA . ILE A 1 107 ? 3.319 9.177 -4.994 1.00 96.50 107 ILE A CA 1
ATOM 812 C C . ILE A 1 107 ? 3.016 9.731 -3.608 1.00 96.50 107 ILE A C 1
ATOM 814 O O . ILE A 1 107 ? 3.701 9.415 -2.640 1.00 96.50 107 ILE A O 1
ATOM 818 N N . ARG A 1 108 ? 1.928 10.498 -3.504 1.00 97.19 108 ARG A N 1
ATOM 819 C CA . ARG A 1 108 ? 1.247 10.774 -2.237 1.00 97.19 108 ARG A CA 1
ATOM 820 C C . ARG A 1 108 ? -0.089 10.041 -2.253 1.00 97.19 108 ARG A C 1
ATOM 822 O O . ARG A 1 108 ? -0.958 10.378 -3.055 1.00 97.19 108 ARG A O 1
ATOM 829 N N . HIS A 1 109 ? -0.246 9.055 -1.381 1.00 96.69 109 HIS A N 1
ATOM 830 C CA . HI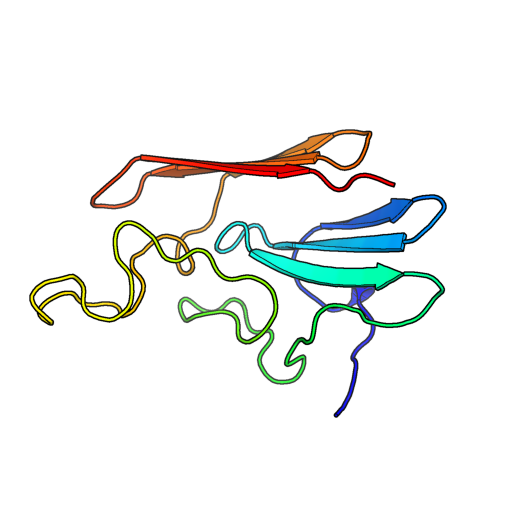S A 1 109 ? -1.484 8.310 -1.199 1.00 96.69 109 HIS A CA 1
ATOM 831 C C . HIS A 1 109 ? -2.144 8.721 0.115 1.00 96.69 109 HIS A C 1
ATOM 833 O O . HIS A 1 109 ? -1.474 8.890 1.129 1.00 96.69 109 HIS A O 1
ATOM 839 N N . GLU A 1 110 ? -3.457 8.913 0.093 1.00 95.81 110 GLU A N 1
ATOM 840 C CA . GLU A 1 110 ? -4.222 9.342 1.254 1.00 95.81 110 GLU A CA 1
ATOM 841 C C . GLU A 1 110 ? -5.428 8.427 1.436 1.00 95.81 110 GLU A C 1
ATOM 843 O O . GLU A 1 110 ? -6.333 8.400 0.603 1.00 95.81 110 GLU A O 1
ATOM 848 N N . VAL A 1 111 ? -5.422 7.680 2.537 1.00 92.75 111 VAL A N 1
ATOM 849 C CA . VAL A 1 111 ? -6.540 6.857 2.992 1.00 92.75 111 VAL A CA 1
ATOM 850 C C . VAL A 1 111 ? -7.275 7.643 4.062 1.00 92.75 111 VAL A C 1
ATOM 852 O O . VAL A 1 111 ? -6.700 7.989 5.092 1.00 92.75 111 VAL A O 1
ATOM 855 N N . VAL A 1 112 ? -8.549 7.925 3.818 1.00 90.56 112 VAL A N 1
ATOM 856 C CA . VAL A 1 112 ? -9.440 8.566 4.786 1.00 90.56 112 VAL A CA 1
ATOM 857 C C . VAL A 1 112 ? -10.589 7.612 5.024 1.00 90.56 112 VAL A C 1
ATOM 859 O O . VAL A 1 112 ? -11.310 7.289 4.081 1.00 90.56 112 VAL A O 1
ATOM 862 N N . MET A 1 113 ? -10.761 7.177 6.266 1.00 80.75 113 MET A N 1
ATOM 863 C CA . MET A 1 113 ? -11.936 6.403 6.640 1.00 80.75 113 MET A CA 1
ATOM 864 C C . MET A 1 113 ? -12.934 7.339 7.297 1.00 80.75 113 MET A C 1
ATOM 866 O O . MET A 1 113 ? -12.607 8.059 8.241 1.00 80.75 113 MET A O 1
ATOM 870 N N . THR A 1 114 ? -14.134 7.370 6.737 1.00 75.38 114 THR A N 1
ATOM 871 C CA . THR A 1 114 ? -15.240 8.180 7.232 1.00 75.38 114 THR A CA 1
ATOM 872 C C . THR A 1 114 ? -16.316 7.258 7.763 1.00 75.38 114 THR A C 1
ATOM 874 O O . THR A 1 114 ? -16.665 6.284 7.095 1.00 75.38 114 THR A O 1
ATOM 877 N N . ASN A 1 115 ? -16.824 7.609 8.933 1.00 61.75 115 ASN A N 1
ATOM 878 C CA . ASN A 1 115 ? -18.024 7.054 9.538 1.00 61.75 115 ASN A CA 1
ATOM 879 C C . ASN A 1 115 ? -19.271 7.371 8.694 1.00 61.75 115 ASN A C 1
ATOM 881 O O . ASN A 1 115 ? -19.276 8.459 8.064 1.00 61.75 115 ASN A O 1
#

Foldseek 3Di:
DDDPDPVLAAADWDDDDFWIWGAHLQLSFTAWIAGPNHTPWDADPVQRDLPLDAGGTGHGQQPPAAACHPVVPRPPHSDCSNRDGFDWDADPVGKIWTWDDDPVDTDTDIDDDDD